Protein AF-A0A2V7WA45-F1 (afdb_monomer)

Radius of gyration: 21.92 Å; Cα contacts (8 Å, |Δi|>4): 116; chains: 1; bounding box: 70×23×71 Å

Solvent-accessible surface area (backbone atoms only — not comparable to full-atom values): 9945 Å² total; per-residue (Å²): 134,84,80,57,60,68,65,53,39,76,71,75,48,80,75,75,71,49,71,64,53,49,51,45,41,50,33,48,49,51,31,44,62,29,43,51,60,28,53,54,43,50,52,54,52,50,48,53,52,48,30,66,75,66,75,44,88,82,92,46,75,70,56,55,59,47,38,63,72,71,38,72,88,43,54,52,54,47,68,62,55,52,51,45,51,52,46,62,52,50,65,75,53,91,79,52,74,65,58,56,48,52,53,49,53,54,49,42,40,64,77,33,100,70,41,48,89,52,71,43,40,54,57,49,53,57,46,42,74,73,34,68,68,36,40,54,25,48,52,48,33,54,55,30,49,60,48,39,68,58,62,36,79,74,45,54,69,54,52,54,58,56,54,62,58,67,73,73,73,81,84,131

Sequence (172 aa):
MTFDKKTFYARTMHTPDSPQRAELRAALRDISVALIPLHRYLIEAARSDYVFAYEKELDRPVHLLQLLKEDPFFAWLKPLTSVIVDIDEMVRTDFTADAAGAIHDRIDGLVGSAVAEGDFASHYREILQRDVNVAMAHAAVRQALLRLGRSGPANDAQQENQKDSADKGGDQ

Structure (mmCIF, N/CA/C/O backbone):
data_AF-A0A2V7WA45-F1
#
_entry.id   AF-A0A2V7WA45-F1
#
loop_
_atom_site.group_PDB
_atom_site.id
_atom_site.type_symbol
_atom_site.label_atom_id
_atom_site.label_alt_id
_atom_site.label_comp_id
_atom_site.label_asym_id
_atom_site.label_entity_id
_atom_site.label_seq_id
_atom_site.pdbx_PDB_ins_code
_atom_site.Cartn_x
_atom_site.Cartn_y
_atom_site.Cartn_z
_atom_site.occupancy
_atom_site.B_iso_or_equiv
_atom_site.auth_seq_id
_atom_site.auth_comp_id
_atom_site.auth_asym_id
_atom_site.auth_atom_id
_atom_site.pdbx_PDB_model_num
ATOM 1 N N . MET A 1 1 ? -16.414 -6.045 50.059 1.00 43.62 1 MET A N 1
ATOM 2 C CA . MET A 1 1 ? -15.480 -5.172 49.317 1.00 43.62 1 MET A CA 1
ATOM 3 C C . MET A 1 1 ? -15.567 -5.537 47.848 1.00 43.62 1 MET A C 1
ATOM 5 O O . MET A 1 1 ? -15.068 -6.580 47.449 1.00 43.62 1 MET A O 1
ATOM 9 N N . THR A 1 2 ? -16.304 -4.752 47.071 1.00 51.22 2 THR A N 1
ATOM 10 C CA . THR A 1 2 ? -16.467 -4.953 45.628 1.00 51.22 2 THR A CA 1
ATOM 11 C C . THR A 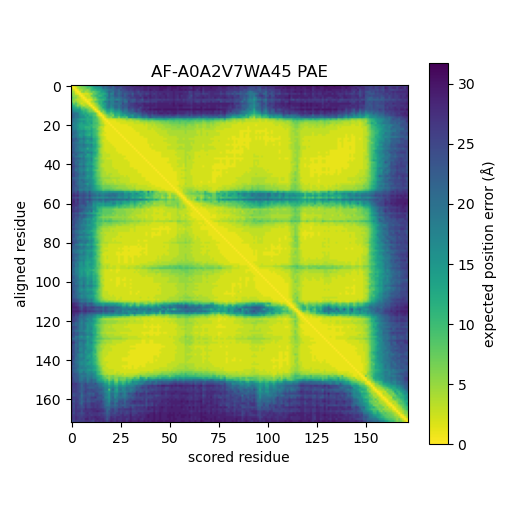1 2 ? -15.178 -4.497 44.954 1.00 51.22 2 THR A C 1
ATOM 13 O O . THR A 1 2 ? -14.848 -3.315 44.989 1.00 51.22 2 THR A O 1
ATOM 16 N N . PHE A 1 3 ? -14.407 -5.435 44.407 1.00 57.19 3 PHE A N 1
ATOM 17 C CA . PHE A 1 3 ? -13.244 -5.099 43.592 1.00 57.19 3 PHE A CA 1
ATOM 18 C C . PHE A 1 3 ? -13.732 -4.413 42.314 1.00 57.19 3 PHE A C 1
ATOM 20 O O . PHE A 1 3 ? -14.330 -5.060 41.451 1.00 57.19 3 PHE A O 1
ATOM 27 N N . ASP A 1 4 ? -13.494 -3.106 42.200 1.00 68.81 4 ASP A N 1
ATOM 28 C CA . ASP A 1 4 ? -13.704 -2.393 40.948 1.00 68.81 4 ASP A CA 1
ATOM 29 C C . ASP A 1 4 ? -12.623 -2.814 39.950 1.00 68.81 4 ASP A C 1
ATOM 31 O O . ASP A 1 4 ? -11.473 -2.366 39.985 1.00 68.81 4 ASP A O 1
ATOM 35 N N . LYS A 1 5 ? -13.025 -3.718 39.059 1.00 60.03 5 LYS A N 1
ATOM 36 C CA . LYS A 1 5 ? -12.203 -4.2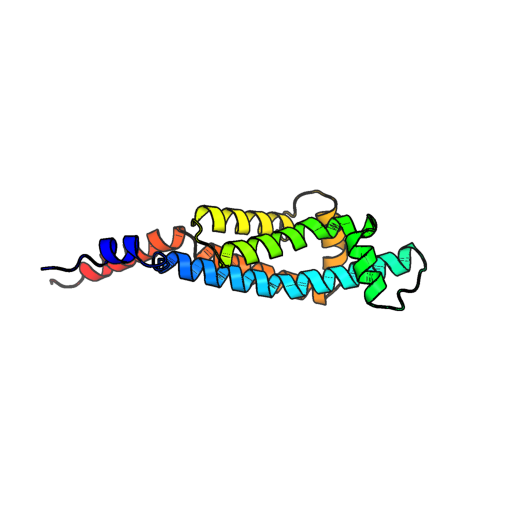31 37.969 1.00 60.03 5 LYS A CA 1
ATOM 37 C C . LYS A 1 5 ? -11.598 -3.083 37.152 1.00 60.03 5 LYS A C 1
ATOM 39 O O . LYS A 1 5 ? -10.423 -3.173 36.814 1.00 60.03 5 LYS A O 1
ATOM 44 N N . LYS A 1 6 ? -12.332 -1.982 36.909 1.00 59.06 6 LYS A N 1
ATOM 45 C CA . LYS A 1 6 ? -11.817 -0.823 36.151 1.00 59.06 6 LYS A CA 1
ATOM 46 C C . LYS A 1 6 ? -10.588 -0.209 36.821 1.00 59.06 6 LYS A C 1
ATOM 48 O O . LYS A 1 6 ? -9.575 -0.010 36.157 1.00 59.06 6 LYS A O 1
ATOM 53 N N . THR A 1 7 ? -10.646 0.023 38.132 1.00 58.94 7 THR A N 1
ATOM 54 C CA . THR A 1 7 ? -9.527 0.588 38.905 1.00 58.94 7 THR A CA 1
ATOM 55 C C . THR A 1 7 ? -8.330 -0.366 39.004 1.00 58.94 7 THR A C 1
ATOM 57 O O . THR A 1 7 ? -7.184 0.081 39.030 1.00 58.94 7 THR A O 1
ATOM 60 N N . PHE A 1 8 ? -8.567 -1.682 39.027 1.00 55.66 8 PHE A N 1
ATOM 61 C CA . PHE A 1 8 ? -7.487 -2.673 39.010 1.00 55.66 8 PHE A CA 1
ATOM 62 C C . PHE A 1 8 ? -6.776 -2.713 37.648 1.00 55.66 8 PHE A C 1
ATOM 64 O O . PHE A 1 8 ? -5.550 -2.656 37.599 1.00 55.66 8 PHE A O 1
ATOM 71 N N . TYR A 1 9 ? -7.525 -2.716 36.541 1.00 57.69 9 TYR A N 1
ATOM 72 C CA . TYR A 1 9 ? -6.946 -2.704 35.192 1.00 57.69 9 TYR A CA 1
ATOM 73 C C . TYR A 1 9 ? -6.230 -1.387 34.863 1.00 57.69 9 TYR A C 1
ATOM 75 O O . TYR A 1 9 ? -5.187 -1.412 34.222 1.00 57.69 9 TYR A O 1
ATOM 83 N N . ALA A 1 10 ? -6.697 -0.249 35.383 1.00 55.53 10 ALA A N 1
ATOM 84 C CA . ALA A 1 10 ? -6.003 1.032 35.226 1.00 55.53 10 ALA A CA 1
ATOM 85 C C . ALA A 1 10 ? -4.607 1.070 35.886 1.00 55.53 10 ALA A C 1
ATOM 87 O O . ALA A 1 10 ? -3.780 1.898 35.511 1.00 55.53 10 ALA A O 1
ATOM 88 N N . ARG A 1 11 ? -4.340 0.205 36.879 1.00 56.12 11 ARG A N 1
ATOM 89 C CA . ARG A 1 11 ? -3.113 0.254 37.690 1.00 56.12 11 ARG A CA 1
ATOM 90 C C . ARG A 1 11 ? -2.031 -0.741 37.264 1.00 56.12 11 ARG A C 1
ATOM 92 O O . ARG A 1 11 ? -0.868 -0.487 37.566 1.00 56.12 11 ARG A O 1
ATOM 99 N N . THR A 1 12 ? -2.362 -1.845 36.593 1.00 57.78 12 THR A N 1
ATOM 100 C CA . THR A 1 12 ? -1.367 -2.915 36.382 1.00 57.78 12 THR A CA 1
ATOM 101 C C . THR A 1 12 ? -1.216 -3.464 34.973 1.00 57.78 12 THR A C 1
ATOM 103 O O . THR A 1 12 ? -0.133 -3.967 34.701 1.00 57.78 12 THR A O 1
ATOM 106 N N . MET A 1 13 ? -2.178 -3.377 34.053 1.00 44.44 13 MET A N 1
ATOM 107 C CA . MET A 1 13 ? -1.984 -3.910 32.695 1.00 44.44 13 MET A CA 1
ATOM 108 C C . MET A 1 13 ? -2.909 -3.232 31.688 1.00 44.44 13 MET A C 1
ATOM 110 O O . MET A 1 13 ? -4.061 -2.968 32.012 1.00 44.44 13 MET A O 1
ATOM 114 N N . HIS A 1 14 ? -2.363 -2.993 30.488 1.00 55.78 14 HIS A N 1
ATOM 115 C CA . HIS A 1 14 ? -3.024 -2.694 29.211 1.00 55.78 14 HIS A CA 1
ATOM 116 C C . HIS A 1 14 ? -4.555 -2.749 29.286 1.00 55.78 14 HIS A C 1
ATOM 118 O O . HIS A 1 14 ? -5.128 -3.811 29.544 1.00 55.78 14 HIS A O 1
ATOM 124 N N . THR A 1 15 ? -5.208 -1.597 29.095 1.00 57.03 15 THR A N 1
ATOM 125 C CA . THR A 1 15 ? -6.669 -1.519 29.033 1.00 57.03 15 THR A CA 1
ATOM 126 C C . THR A 1 15 ? -7.161 -2.604 28.076 1.00 57.03 15 THR A C 1
ATOM 128 O O . THR A 1 15 ? -6.734 -2.589 26.923 1.00 57.03 15 THR A O 1
ATOM 131 N N . PRO A 1 16 ? -7.997 -3.561 28.529 1.00 63.91 16 PRO A N 1
ATOM 132 C CA . PRO A 1 16 ? -8.511 -4.599 27.650 1.00 63.91 16 PRO A CA 1
ATOM 133 C C . PRO A 1 16 ? -9.121 -3.929 26.426 1.00 63.91 16 PRO A C 1
ATOM 135 O O . PRO A 1 16 ? -9.920 -3.000 26.585 1.00 63.91 16 PRO A O 1
ATOM 138 N N . ASP A 1 17 ? -8.704 -4.357 25.233 1.00 71.69 17 ASP A N 1
ATOM 139 C CA . ASP A 1 17 ? -9.266 -3.846 23.988 1.00 71.69 17 ASP A CA 1
ATOM 140 C C . ASP A 1 17 ? -10.791 -3.900 24.092 1.00 71.69 17 ASP A C 1
ATOM 142 O O . ASP A 1 17 ? -11.363 -4.938 24.447 1.00 71.69 17 ASP A O 1
ATOM 146 N N . SER A 1 18 ? -11.463 -2.778 23.820 1.00 86.56 18 SER A N 1
ATOM 147 C CA . SER A 1 18 ? -12.914 -2.832 23.673 1.00 86.56 18 SER A CA 1
ATOM 148 C C . SER A 1 18 ? -13.240 -3.827 22.550 1.00 86.56 18 SER A C 1
ATOM 150 O O . SER A 1 18 ? -12.454 -3.936 21.603 1.00 86.56 18 SER A O 1
ATOM 152 N N . PRO A 1 19 ? -14.377 -4.546 22.607 1.00 87.88 19 PRO A N 1
ATOM 153 C CA . PRO A 1 19 ? -14.766 -5.463 21.534 1.00 87.88 19 PRO A CA 1
ATOM 154 C C . PRO A 1 19 ? -14.682 -4.804 20.148 1.00 87.88 19 PRO A C 1
ATOM 156 O O . PRO A 1 19 ? -14.094 -5.360 19.227 1.00 87.88 19 PRO A O 1
ATOM 159 N N . GLN A 1 20 ? -15.120 -3.547 20.057 1.00 87.56 20 GLN A N 1
ATOM 160 C CA . GLN A 1 20 ? -15.006 -2.722 18.858 1.00 87.56 20 GLN A CA 1
ATOM 161 C C . GLN A 1 20 ? -13.553 -2.482 18.411 1.00 87.56 20 GLN A C 1
ATOM 163 O O . GLN A 1 20 ? -13.245 -2.618 17.228 1.00 87.56 20 GLN A O 1
ATOM 168 N N . ARG A 1 21 ? -12.6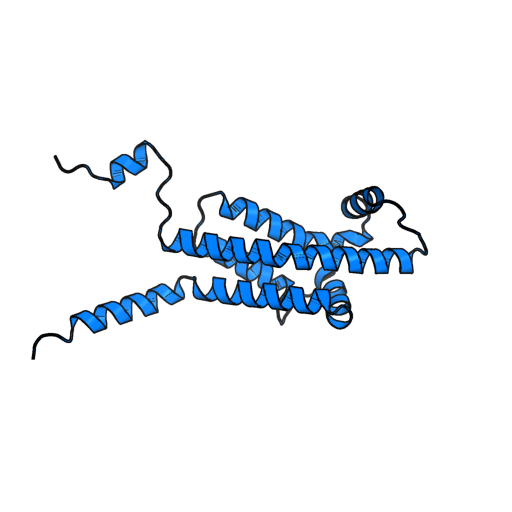23 -2.155 19.327 1.00 90.12 21 ARG A N 1
ATOM 169 C CA . ARG A 1 21 ? -11.208 -1.969 18.956 1.00 90.12 21 ARG A CA 1
ATOM 170 C C . ARG A 1 21 ? -10.581 -3.281 18.489 1.00 90.12 21 ARG A C 1
ATOM 172 O O . ARG A 1 21 ? -9.813 -3.269 17.530 1.00 90.12 21 ARG A O 1
ATOM 179 N N . ALA A 1 22 ? -10.935 -4.403 19.115 1.00 91.69 22 ALA A N 1
ATOM 180 C CA . ALA A 1 22 ? -10.470 -5.721 18.695 1.00 91.69 22 ALA A CA 1
ATOM 181 C C . ALA A 1 22 ? -10.944 -6.074 17.271 1.00 91.69 22 ALA A C 1
ATOM 183 O O . ALA A 1 22 ? -10.149 -6.565 16.468 1.00 91.69 22 ALA A O 1
ATOM 184 N N . GLU A 1 23 ? -12.201 -5.772 16.930 1.00 92.69 23 GLU A N 1
ATOM 185 C CA . GLU A 1 23 ? -12.752 -5.967 15.581 1.00 92.69 23 GLU A CA 1
ATOM 186 C C . GLU A 1 23 ? -12.063 -5.083 14.537 1.00 92.69 23 GLU A C 1
ATOM 188 O O . GLU A 1 23 ? -11.619 -5.584 13.502 1.00 92.69 23 GLU A O 1
ATOM 193 N N . LEU A 1 24 ? -11.889 -3.788 14.826 1.00 94.44 24 LEU A N 1
ATOM 194 C CA . LEU A 1 24 ? -11.148 -2.875 13.951 1.00 94.44 24 LEU A CA 1
ATOM 195 C C . LEU A 1 24 ? -9.704 -3.350 13.749 1.00 94.44 24 LEU A C 1
ATOM 197 O O . LEU A 1 24 ? -9.199 -3.348 12.627 1.00 94.44 24 LEU A O 1
ATOM 201 N N . ARG A 1 25 ? -9.045 -3.818 14.816 1.00 95.00 25 ARG A N 1
ATOM 202 C CA . ARG A 1 25 ? -7.679 -4.354 14.761 1.00 95.00 25 ARG A CA 1
ATOM 203 C C . ARG A 1 25 ? -7.600 -5.593 13.871 1.00 95.00 25 ARG A C 1
ATOM 205 O O . ARG A 1 25 ? -6.639 -5.727 13.116 1.00 95.00 25 ARG A O 1
ATOM 212 N N . ALA A 1 26 ? -8.585 -6.487 13.943 1.00 94.88 26 ALA A N 1
ATOM 213 C CA . ALA A 1 26 ? -8.664 -7.652 13.066 1.00 94.88 26 ALA A CA 1
ATOM 214 C C . ALA A 1 26 ? -8.859 -7.238 11.597 1.00 94.88 26 ALA A C 1
ATOM 216 O O . ALA A 1 26 ? -8.101 -7.681 10.738 1.00 94.88 26 ALA A O 1
ATOM 217 N N . ALA A 1 27 ? -9.785 -6.317 11.319 1.00 95.44 27 ALA A N 1
ATOM 218 C CA . ALA A 1 27 ? -10.029 -5.819 9.966 1.00 95.44 27 ALA A CA 1
ATOM 219 C C . ALA A 1 27 ? -8.795 -5.122 9.356 1.00 95.44 27 ALA A C 1
ATOM 221 O O . ALA A 1 27 ? -8.474 -5.323 8.187 1.00 95.44 27 ALA A O 1
ATOM 222 N N . LEU A 1 28 ? -8.055 -4.349 10.153 1.00 96.56 28 LEU A N 1
ATOM 223 C CA . LEU A 1 28 ? -6.796 -3.728 9.731 1.00 96.56 28 LEU A CA 1
ATOM 224 C C . LEU A 1 28 ? -5.711 -4.765 9.413 1.00 96.56 28 LEU A C 1
ATOM 226 O O . LEU A 1 28 ? -4.996 -4.620 8.423 1.00 96.56 28 LEU A O 1
ATOM 230 N N . ARG A 1 29 ? -5.608 -5.841 10.204 1.00 96.38 29 ARG A N 1
ATOM 231 C CA . ARG A 1 29 ? -4.686 -6.952 9.909 1.00 96.38 29 ARG A CA 1
ATOM 232 C C . ARG A 1 29 ? -5.039 -7.642 8.597 1.00 96.38 29 ARG A C 1
ATOM 234 O O . ARG A 1 29 ? -4.136 -7.907 7.808 1.00 96.38 29 ARG A O 1
ATOM 241 N N . ASP A 1 30 ? -6.322 -7.876 8.338 1.00 96.88 30 ASP A N 1
ATOM 242 C CA . ASP A 1 30 ? -6.780 -8.458 7.073 1.00 96.88 30 ASP A CA 1
ATOM 243 C C . ASP A 1 30 ? -6.401 -7.575 5.877 1.00 96.88 30 ASP A C 1
ATOM 245 O O . ASP A 1 30 ? -5.989 -8.079 4.829 1.00 96.88 30 ASP A O 1
ATOM 249 N N . ILE A 1 31 ? -6.485 -6.252 6.039 1.00 96.81 31 ILE A N 1
ATOM 250 C CA . ILE A 1 31 ? -6.045 -5.301 5.018 1.00 96.81 31 ILE A CA 1
ATOM 251 C C . ILE A 1 31 ? -4.526 -5.357 4.819 1.00 96.81 31 ILE A C 1
ATOM 253 O O . ILE A 1 31 ? -4.090 -5.449 3.673 1.00 96.81 31 ILE A O 1
ATOM 257 N N . SER A 1 32 ? -3.722 -5.355 5.892 1.00 96.50 32 SER A N 1
ATOM 258 C CA . SER A 1 32 ? -2.258 -5.504 5.785 1.00 96.50 32 SER A CA 1
ATOM 259 C C . SER A 1 32 ? -1.897 -6.782 5.018 1.00 96.50 32 SER A C 1
ATOM 261 O O . SER A 1 32 ? -1.179 -6.730 4.020 1.00 96.50 32 SER A O 1
ATOM 263 N N . VAL A 1 33 ? -2.512 -7.916 5.377 1.00 97.50 33 VAL A N 1
ATOM 264 C CA . VAL A 1 33 ? -2.327 -9.202 4.683 1.00 97.50 33 VAL A CA 1
ATOM 265 C C . VAL A 1 33 ? -2.689 -9.116 3.196 1.00 97.50 33 VAL A C 1
ATOM 267 O O . VAL A 1 33 ? -1.969 -9.673 2.368 1.00 97.50 33 VAL A O 1
ATOM 270 N N . ALA A 1 34 ? -3.764 -8.412 2.832 1.00 97.62 34 ALA A N 1
ATOM 271 C CA . ALA A 1 34 ? -4.168 -8.232 1.436 1.00 97.62 34 ALA A CA 1
ATOM 272 C C . ALA A 1 34 ? -3.248 -7.277 0.648 1.00 97.62 34 ALA A C 1
ATOM 274 O O . ALA A 1 34 ? -3.065 -7.454 -0.560 1.00 97.62 34 ALA A O 1
ATOM 275 N N . LEU A 1 35 ? -2.644 -6.285 1.310 1.00 97.62 35 LEU A N 1
ATOM 276 C CA . LEU A 1 35 ? -1.728 -5.324 0.690 1.00 97.62 35 LEU A CA 1
ATOM 277 C C . LEU A 1 35 ? -0.368 -5.943 0.335 1.00 97.62 35 LEU A C 1
ATOM 279 O O . LEU A 1 35 ? 0.240 -5.521 -0.650 1.00 97.62 35 LEU A O 1
ATOM 283 N N . ILE A 1 36 ? 0.101 -6.958 1.072 1.00 97.75 36 ILE A N 1
ATOM 284 C CA . ILE A 1 36 ? 1.399 -7.603 0.802 1.00 97.75 36 ILE A CA 1
ATOM 285 C C . ILE A 1 36 ? 1.472 -8.212 -0.616 1.00 97.75 36 ILE A C 1
ATOM 287 O O . ILE A 1 36 ? 2.414 -7.886 -1.347 1.00 97.75 36 ILE A O 1
ATOM 291 N N . PRO A 1 37 ? 0.512 -9.049 -1.071 1.00 98.00 37 PRO A N 1
ATOM 292 C CA . PRO A 1 37 ? 0.491 -9.527 -2.451 1.00 98.00 37 PRO A CA 1
ATOM 293 C C . PRO A 1 37 ? 0.441 -8.398 -3.480 1.00 98.00 37 PRO A C 1
ATOM 295 O O . PRO A 1 37 ? 1.173 -8.461 -4.465 1.00 98.00 37 PRO A O 1
ATOM 298 N N . LEU A 1 38 ? -0.375 -7.364 -3.245 1.00 98.12 38 LEU A N 1
ATOM 299 C CA . LEU A 1 38 ? -0.489 -6.228 -4.161 1.00 98.12 38 LEU A CA 1
ATOM 300 C C . LEU A 1 38 ? 0.858 -5.517 -4.323 1.00 98.12 38 LEU A C 1
ATOM 302 O O . LEU A 1 38 ? 1.317 -5.318 -5.444 1.00 98.12 38 LEU A O 1
ATOM 306 N N . HIS A 1 39 ? 1.521 -5.195 -3.211 1.00 97.25 39 HIS A N 1
ATOM 307 C CA . HIS A 1 39 ? 2.828 -4.548 -3.227 1.00 97.25 39 HIS A CA 1
ATOM 308 C C . HIS A 1 39 ? 3.875 -5.387 -3.966 1.00 97.25 39 HIS A C 1
ATOM 310 O O . HIS A 1 39 ? 4.613 -4.859 -4.797 1.00 97.25 39 HIS A O 1
ATOM 316 N N . ARG A 1 40 ? 3.900 -6.701 -3.718 1.00 97.12 40 ARG A N 1
ATOM 317 C CA . ARG A 1 40 ? 4.823 -7.621 -4.390 1.00 97.12 40 ARG A CA 1
ATOM 318 C C . ARG A 1 40 ? 4.617 -7.643 -5.905 1.00 97.12 40 ARG A C 1
ATOM 320 O O . ARG A 1 40 ? 5.599 -7.589 -6.637 1.00 97.12 40 ARG A O 1
ATOM 327 N N . TYR A 1 41 ? 3.373 -7.726 -6.378 1.00 98.25 41 TYR A N 1
ATOM 328 C CA . TYR A 1 41 ? 3.100 -7.742 -7.818 1.00 98.25 41 TYR A CA 1
ATOM 329 C C . TYR A 1 41 ? 3.422 -6.403 -8.486 1.00 98.25 41 TYR A C 1
ATOM 331 O O . TYR A 1 41 ? 3.963 -6.396 -9.585 1.00 98.25 41 TYR A O 1
ATOM 339 N N . LEU A 1 42 ? 3.188 -5.278 -7.805 1.00 97.38 42 LEU A N 1
ATOM 340 C CA . LEU A 1 42 ? 3.597 -3.966 -8.311 1.00 97.38 42 LEU A CA 1
ATOM 341 C C . LEU A 1 42 ? 5.121 -3.827 -8.413 1.00 97.38 42 LEU A C 1
ATOM 343 O O . LEU A 1 42 ? 5.601 -3.254 -9.384 1.00 97.38 42 LEU A O 1
ATOM 347 N N . ILE A 1 43 ? 5.884 -4.371 -7.457 1.00 96.44 43 ILE A N 1
ATOM 348 C CA . ILE A 1 43 ? 7.353 -4.416 -7.549 1.00 96.44 43 ILE A CA 1
ATOM 349 C C . ILE A 1 43 ? 7.796 -5.216 -8.778 1.00 96.44 43 ILE A C 1
ATOM 351 O O . ILE A 1 43 ? 8.703 -4.779 -9.481 1.00 96.44 43 ILE A O 1
ATOM 355 N N . GLU A 1 44 ? 7.179 -6.370 -9.045 1.00 95.88 44 GLU A N 1
ATOM 356 C CA . GLU A 1 44 ? 7.551 -7.197 -10.200 1.00 95.88 44 GLU A CA 1
ATOM 357 C C . GLU A 1 44 ? 7.203 -6.513 -11.528 1.00 95.88 44 GLU A C 1
ATOM 359 O O . GLU A 1 44 ? 8.026 -6.491 -12.442 1.00 95.88 44 GLU A O 1
ATOM 364 N N . ALA A 1 45 ? 6.028 -5.887 -11.619 1.00 96.44 45 ALA A N 1
ATOM 365 C CA . ALA A 1 45 ? 5.649 -5.101 -12.788 1.00 96.44 45 ALA A CA 1
ATOM 366 C C . ALA A 1 45 ? 6.613 -3.920 -13.006 1.00 96.44 45 ALA A C 1
ATOM 368 O O . ALA A 1 45 ? 7.167 -3.775 -14.092 1.00 96.44 45 ALA A O 1
ATOM 369 N N . ALA A 1 46 ? 6.911 -3.150 -11.954 1.00 94.94 46 ALA A N 1
ATOM 370 C CA . ALA A 1 46 ? 7.869 -2.045 -12.012 1.00 94.94 46 ALA A CA 1
ATOM 371 C C . ALA A 1 46 ? 9.275 -2.519 -12.406 1.00 94.94 46 ALA A C 1
ATOM 373 O O . ALA A 1 46 ? 9.975 -1.860 -13.167 1.00 94.94 46 ALA A O 1
ATOM 374 N N . ARG A 1 47 ? 9.701 -3.685 -11.910 1.00 94.69 47 ARG A N 1
ATOM 375 C CA . ARG A 1 47 ? 10.965 -4.309 -12.308 1.00 94.69 47 ARG A CA 1
ATOM 376 C C . ARG A 1 47 ? 10.977 -4.597 -13.809 1.00 94.69 47 ARG A C 1
ATOM 378 O O . ARG A 1 47 ? 11.972 -4.289 -14.459 1.00 94.69 47 ARG A O 1
ATOM 385 N N . SER A 1 48 ? 9.906 -5.179 -14.348 1.00 93.88 48 SER A N 1
ATOM 386 C CA . SER A 1 48 ? 9.784 -5.440 -15.786 1.00 93.88 48 SER A CA 1
ATOM 387 C C . SER A 1 48 ? 9.867 -4.146 -16.597 1.00 93.88 48 SER A C 1
ATOM 389 O O . SER A 1 48 ? 10.595 -4.091 -17.587 1.00 93.88 48 SER A O 1
ATOM 391 N N . ASP A 1 49 ? 9.184 -3.094 -16.146 1.00 94.31 49 ASP A N 1
ATOM 392 C CA . ASP A 1 49 ? 9.201 -1.783 -16.800 1.00 94.31 49 ASP A CA 1
ATOM 393 C C . ASP A 1 49 ? 10.599 -1.152 -16.772 1.00 94.31 49 ASP A C 1
ATOM 395 O O . ASP A 1 49 ? 11.052 -0.606 -17.774 1.00 94.31 49 ASP A O 1
ATOM 399 N N . TYR A 1 50 ? 11.322 -1.285 -15.656 1.00 94.44 50 TYR A N 1
ATOM 400 C CA . TYR A 1 50 ? 12.699 -0.808 -15.520 1.00 94.44 50 TYR A CA 1
ATOM 401 C C . TYR A 1 50 ? 13.654 -1.526 -16.481 1.00 94.44 50 TYR A C 1
ATOM 403 O O . TYR A 1 50 ? 14.434 -0.887 -17.184 1.00 94.44 50 TYR A O 1
ATOM 411 N N . VAL A 1 51 ? 13.589 -2.861 -16.528 1.00 93.25 51 VAL A N 1
ATOM 412 C CA . VAL A 1 51 ? 14.414 -3.679 -17.435 1.00 93.25 51 VAL A CA 1
ATOM 413 C C . VAL A 1 51 ? 14.150 -3.288 -18.886 1.00 93.25 51 VAL A C 1
ATOM 415 O O . VAL A 1 51 ? 15.094 -3.146 -19.658 1.00 93.25 51 VAL A O 1
ATOM 418 N N . PHE A 1 52 ? 12.881 -3.080 -19.242 1.00 91.88 52 PHE A N 1
ATOM 419 C CA . PHE A 1 52 ? 12.488 -2.654 -20.579 1.00 91.88 52 PHE A CA 1
ATOM 420 C C . PHE A 1 52 ? 12.990 -1.243 -20.912 1.00 91.88 52 PHE A C 1
ATOM 422 O O . PHE A 1 52 ? 13.556 -1.034 -21.979 1.00 91.88 52 PHE A O 1
ATOM 429 N N . ALA A 1 53 ? 12.826 -0.282 -19.999 1.00 92.62 53 ALA A N 1
ATOM 430 C CA . ALA A 1 53 ? 13.190 1.114 -20.231 1.00 92.62 53 ALA A CA 1
ATOM 431 C C . ALA A 1 53 ? 14.708 1.353 -20.309 1.00 92.62 53 ALA A C 1
ATOM 433 O O . ALA A 1 53 ? 15.148 2.240 -21.038 1.00 92.62 53 ALA A O 1
ATOM 434 N N . TYR A 1 54 ? 15.503 0.588 -19.556 1.00 90.62 54 TYR A N 1
ATOM 435 C CA . TYR A 1 54 ? 16.956 0.773 -19.456 1.00 90.62 54 TYR A CA 1
ATOM 436 C C . TYR A 1 54 ? 17.777 -0.342 -20.117 1.00 90.62 54 TYR A C 1
ATOM 438 O O . TYR A 1 54 ? 19.002 -0.325 -20.002 1.00 90.62 54 TYR A O 1
ATOM 446 N N . GLU A 1 55 ? 17.123 -1.313 -20.766 1.00 83.19 55 GLU A N 1
ATOM 447 C CA . GLU A 1 55 ? 17.747 -2.475 -21.425 1.00 83.19 55 GLU A CA 1
ATOM 448 C C . GLU A 1 55 ? 18.759 -3.213 -20.525 1.00 83.19 55 GLU A C 1
ATOM 450 O O . GLU A 1 55 ? 19.810 -3.683 -20.962 1.00 83.19 55 GLU A O 1
ATOM 455 N N . LYS A 1 56 ? 18.457 -3.287 -19.225 1.00 80.56 56 LYS A N 1
ATOM 456 C CA . LYS A 1 56 ? 19.382 -3.777 -18.200 1.00 80.56 56 LYS A CA 1
ATOM 457 C C . LYS A 1 56 ? 18.869 -5.062 -17.576 1.00 80.56 56 LYS A C 1
ATOM 459 O O . LYS A 1 56 ? 17.787 -5.075 -16.998 1.00 80.56 56 LYS A O 1
ATOM 464 N N . GLU A 1 57 ? 19.674 -6.119 -17.611 1.00 79.19 57 GLU A N 1
ATOM 465 C CA . GLU A 1 57 ? 19.365 -7.335 -16.861 1.00 79.19 57 GLU A CA 1
ATOM 466 C C . GLU A 1 57 ? 19.489 -7.101 -15.344 1.00 79.19 57 GLU A C 1
ATOM 468 O O . GLU A 1 57 ? 20.334 -6.348 -14.849 1.00 79.19 57 GLU A O 1
ATOM 473 N N . LEU A 1 58 ? 18.575 -7.722 -14.594 1.00 80.00 58 LEU A N 1
ATOM 474 C CA . LEU A 1 58 ? 18.574 -7.736 -13.133 1.00 80.00 58 LEU A CA 1
ATOM 475 C C . LEU A 1 58 ? 18.745 -9.175 -12.661 1.00 80.00 58 LEU A C 1
ATOM 477 O O . LEU A 1 58 ? 17.787 -9.857 -12.295 1.00 80.00 58 LEU A O 1
ATOM 481 N N . ASP A 1 59 ? 19.996 -9.609 -12.701 1.00 71.31 59 ASP A N 1
ATOM 482 C CA . ASP A 1 59 ? 20.457 -10.986 -12.520 1.00 71.31 59 ASP A CA 1
ATOM 483 C C . ASP A 1 59 ? 20.542 -11.400 -11.042 1.00 71.31 59 ASP A C 1
ATOM 485 O O . ASP A 1 59 ? 20.632 -12.590 -10.732 1.00 71.31 59 ASP A O 1
ATOM 489 N N . ARG A 1 60 ? 20.463 -10.447 -10.095 1.00 78.81 60 ARG A N 1
ATOM 490 C CA . ARG A 1 60 ? 20.508 -10.740 -8.650 1.00 78.81 60 ARG A CA 1
ATOM 491 C C . ARG A 1 60 ? 19.393 -10.055 -7.851 1.00 78.81 60 ARG A C 1
ATOM 493 O O . ARG A 1 60 ? 19.261 -8.833 -7.937 1.00 78.81 60 ARG A O 1
ATOM 500 N N . PRO A 1 61 ? 18.687 -10.779 -6.954 1.00 79.12 61 PRO A N 1
ATOM 501 C CA . PRO A 1 61 ? 17.644 -10.204 -6.093 1.00 79.12 61 PRO A CA 1
ATOM 502 C C . PRO A 1 61 ? 18.115 -9.023 -5.232 1.00 79.12 61 PRO A C 1
ATOM 504 O O . PRO A 1 61 ? 17.364 -8.083 -4.989 1.00 79.12 61 PRO A O 1
ATOM 507 N N . VAL A 1 62 ? 19.379 -9.042 -4.796 1.00 84.56 62 VAL A N 1
ATOM 508 C CA . VAL A 1 62 ? 19.975 -7.967 -3.984 1.00 84.56 62 VAL A CA 1
ATOM 509 C C . VAL A 1 62 ? 20.004 -6.632 -4.738 1.00 84.56 62 VAL A C 1
ATOM 511 O O . VAL A 1 62 ? 19.825 -5.590 -4.114 1.00 84.56 62 VAL A O 1
ATOM 514 N N . HIS A 1 63 ? 20.174 -6.647 -6.065 1.00 86.12 63 HIS A N 1
ATOM 515 C CA . HIS A 1 63 ? 20.198 -5.420 -6.865 1.00 86.12 63 HIS A CA 1
ATOM 516 C C . HIS A 1 63 ? 18.815 -4.762 -6.918 1.00 86.12 63 HIS A C 1
ATOM 518 O O . HIS A 1 63 ? 18.718 -3.550 -6.763 1.00 86.12 63 HIS A O 1
ATOM 524 N N . LEU A 1 64 ? 17.736 -5.544 -7.044 1.00 88.38 64 LEU A N 1
ATOM 525 C CA . LEU A 1 64 ? 16.373 -5.004 -7.003 1.00 88.38 64 LEU A CA 1
ATOM 526 C C . LEU A 1 64 ? 16.085 -4.307 -5.668 1.00 88.38 64 LEU A C 1
ATOM 528 O O . LEU A 1 64 ? 15.507 -3.227 -5.648 1.00 88.38 64 LEU A O 1
ATOM 532 N N . LEU A 1 65 ? 16.532 -4.890 -4.550 1.00 88.50 65 LEU A N 1
ATOM 533 C CA . LEU A 1 65 ? 16.368 -4.272 -3.232 1.00 88.50 65 LEU A CA 1
ATOM 534 C C . LEU A 1 65 ? 17.134 -2.950 -3.092 1.00 88.50 65 LEU A C 1
ATOM 536 O O . LEU A 1 65 ? 16.673 -2.069 -2.370 1.00 88.50 65 LEU A O 1
ATOM 540 N N . GLN A 1 66 ? 18.293 -2.810 -3.740 1.00 89.81 66 GLN A N 1
ATOM 541 C CA . GLN A 1 66 ? 19.026 -1.541 -3.789 1.00 89.81 66 GLN A CA 1
ATOM 542 C C . GLN A 1 66 ? 18.284 -0.515 -4.648 1.00 89.81 66 GLN A C 1
ATOM 544 O O . GLN A 1 66 ? 18.054 0.600 -4.191 1.00 89.81 66 GLN A O 1
ATOM 549 N N . LEU A 1 67 ? 17.814 -0.912 -5.833 1.00 91.50 67 LEU A N 1
ATOM 550 C CA . LEU A 1 67 ? 17.048 -0.034 -6.721 1.00 91.50 67 LEU A CA 1
ATOM 551 C C . LEU A 1 67 ? 15.763 0.479 -6.065 1.00 91.50 67 LEU A C 1
ATOM 553 O O . LEU A 1 67 ? 15.508 1.676 -6.083 1.00 91.50 67 LEU A O 1
ATOM 557 N N . LEU A 1 68 ? 15.007 -0.390 -5.391 1.00 90.75 68 LEU A N 1
ATOM 558 C CA . LEU A 1 68 ? 13.810 0.009 -4.641 1.00 90.75 68 LEU A CA 1
ATOM 559 C C . LEU A 1 68 ? 14.096 1.067 -3.559 1.00 90.75 68 LEU A C 1
ATOM 561 O O . LEU A 1 68 ? 13.193 1.806 -3.171 1.00 90.75 68 LEU A O 1
ATOM 565 N N . LYS A 1 69 ? 15.330 1.126 -3.044 1.00 88.50 69 LYS A N 1
ATOM 566 C CA . LYS A 1 69 ? 15.746 2.086 -2.014 1.00 88.50 69 LYS A CA 1
ATOM 567 C C . LYS A 1 69 ? 16.303 3.381 -2.598 1.00 88.50 69 LYS A C 1
ATOM 569 O O . LYS A 1 69 ? 16.053 4.445 -2.036 1.00 88.50 69 LYS A O 1
ATOM 574 N N . GLU A 1 70 ? 17.084 3.279 -3.665 1.00 90.88 70 GLU A N 1
ATOM 575 C CA . GLU A 1 70 ? 17.970 4.351 -4.128 1.00 90.88 70 GLU A CA 1
ATOM 576 C C . GLU A 1 70 ? 17.516 4.983 -5.448 1.00 90.88 70 GLU A C 1
ATOM 578 O O . GLU A 1 70 ? 17.782 6.162 -5.676 1.00 90.88 70 GLU A O 1
ATOM 583 N N . ASP A 1 71 ? 16.820 4.236 -6.306 1.00 93.69 71 ASP A N 1
ATOM 584 C CA . ASP A 1 71 ? 16.498 4.669 -7.665 1.00 93.69 71 ASP A CA 1
ATOM 585 C C . ASP A 1 71 ? 15.143 5.413 -7.711 1.00 93.69 71 ASP A C 1
ATOM 587 O O . ASP A 1 71 ? 14.114 4.866 -7.287 1.00 93.69 71 ASP A O 1
ATOM 591 N N . PRO A 1 72 ? 15.101 6.661 -8.230 1.00 93.75 72 PRO A N 1
ATOM 592 C CA . PRO A 1 72 ? 13.869 7.436 -8.363 1.00 93.75 72 PRO A CA 1
ATOM 593 C C . PRO A 1 72 ? 12.767 6.744 -9.169 1.00 93.75 72 PRO A C 1
ATOM 595 O O . PRO A 1 72 ? 11.596 7.023 -8.921 1.00 93.75 72 PRO A O 1
ATOM 598 N N . PHE A 1 73 ? 13.110 5.820 -10.074 1.00 93.88 73 PHE A N 1
ATOM 599 C CA . PHE A 1 73 ? 12.143 5.050 -10.857 1.00 93.88 73 PHE A CA 1
ATOM 600 C C . PHE A 1 73 ? 11.139 4.299 -9.974 1.00 93.88 73 PHE A C 1
ATOM 602 O O . PHE A 1 73 ? 9.978 4.146 -10.337 1.00 93.88 73 PHE A O 1
ATOM 609 N N . PHE A 1 74 ? 11.555 3.859 -8.784 1.00 95.31 74 PHE A N 1
ATOM 610 C CA . PHE A 1 74 ? 10.695 3.126 -7.852 1.00 95.31 74 PHE A CA 1
ATOM 611 C C . PHE A 1 74 ? 10.047 4.022 -6.789 1.00 95.31 74 PHE A C 1
ATOM 6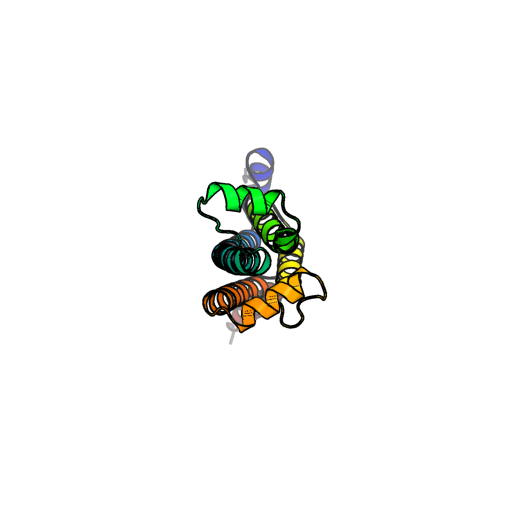13 O O . PHE A 1 74 ? 9.295 3.534 -5.940 1.00 95.31 74 PHE A O 1
ATOM 620 N N . ALA A 1 75 ? 10.306 5.334 -6.806 1.00 94.19 75 ALA A N 1
ATOM 621 C CA . ALA A 1 75 ? 9.821 6.250 -5.775 1.00 94.19 75 ALA A CA 1
ATOM 622 C C . ALA A 1 75 ? 8.289 6.304 -5.698 1.00 94.19 75 ALA A C 1
ATOM 624 O O . ALA A 1 75 ? 7.745 6.518 -4.610 1.00 94.19 75 ALA A O 1
ATOM 625 N N . TRP A 1 76 ? 7.599 6.045 -6.812 1.00 94.69 76 TRP A N 1
ATOM 626 C CA . TRP A 1 76 ? 6.142 6.020 -6.868 1.00 94.69 76 TRP A CA 1
ATOM 627 C C . TRP A 1 76 ? 5.524 4.917 -5.999 1.00 94.69 76 TRP A C 1
ATOM 629 O O . TRP A 1 76 ? 4.384 5.077 -5.593 1.00 94.69 76 TRP A O 1
ATOM 639 N N . LEU A 1 77 ? 6.248 3.847 -5.628 1.00 95.50 77 LEU A N 1
ATOM 640 C CA . LEU A 1 77 ? 5.738 2.763 -4.763 1.00 95.50 77 LEU A CA 1
ATOM 641 C C . LEU A 1 77 ? 5.644 3.146 -3.275 1.00 95.50 77 LEU A C 1
ATOM 643 O O . LEU A 1 77 ? 4.937 2.487 -2.506 1.00 95.50 77 LEU A O 1
ATOM 647 N N . LYS A 1 78 ? 6.339 4.212 -2.854 1.00 93.44 78 LYS A N 1
ATOM 648 C CA . LYS A 1 78 ? 6.451 4.627 -1.444 1.00 93.44 78 LYS A CA 1
ATOM 649 C C . LYS A 1 78 ? 5.110 4.825 -0.722 1.00 93.44 78 LYS A C 1
ATOM 651 O O . LYS A 1 78 ? 5.027 4.396 0.431 1.00 93.44 78 LYS A O 1
ATOM 656 N N . PRO A 1 79 ? 4.065 5.432 -1.325 1.00 93.25 79 PRO A N 1
ATOM 657 C CA . PRO A 1 79 ? 2.782 5.614 -0.651 1.00 93.25 79 PRO A CA 1
ATOM 658 C C . PRO A 1 79 ? 2.170 4.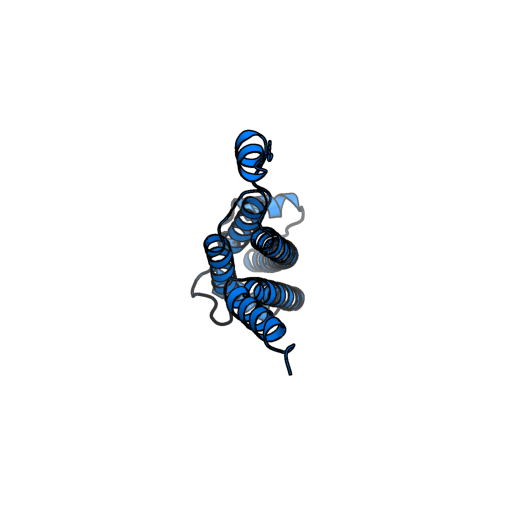293 -0.177 1.00 93.25 79 PRO A C 1
ATOM 660 O O . PRO A 1 79 ? 1.665 4.228 0.940 1.00 93.25 79 PRO A O 1
ATOM 663 N N . LEU A 1 80 ? 2.280 3.225 -0.976 1.00 94.31 80 LEU A N 1
ATOM 664 C CA . LEU A 1 80 ? 1.744 1.912 -0.621 1.00 94.31 80 LEU A CA 1
ATOM 665 C C . LEU A 1 80 ? 2.541 1.266 0.519 1.00 94.31 80 LEU A C 1
ATOM 667 O O . LEU A 1 80 ? 1.954 0.766 1.476 1.00 94.31 80 LEU A O 1
ATOM 671 N N . THR A 1 81 ? 3.874 1.314 0.445 1.00 93.75 81 THR A N 1
ATOM 672 C CA . THR A 1 81 ? 4.750 0.775 1.496 1.00 93.75 81 THR A CA 1
ATOM 673 C C . THR A 1 81 ? 4.534 1.493 2.826 1.00 93.75 81 THR A C 1
ATOM 675 O O . THR A 1 81 ? 4.442 0.835 3.859 1.00 93.75 81 THR A O 1
ATOM 678 N N . SER A 1 82 ? 4.405 2.824 2.810 1.00 95.50 82 SER A N 1
ATOM 679 C CA . SER A 1 82 ? 4.132 3.610 4.020 1.00 95.50 82 SER A CA 1
ATOM 680 C C . SER A 1 82 ? 2.833 3.173 4.686 1.00 95.50 82 SER A C 1
ATOM 682 O O . SER A 1 82 ? 2.825 2.957 5.889 1.00 95.50 82 SER A O 1
ATOM 684 N N . VAL A 1 83 ? 1.760 2.972 3.920 1.00 96.00 83 VAL A N 1
ATOM 685 C CA . VAL A 1 83 ? 0.478 2.560 4.500 1.00 96.00 83 VAL A CA 1
ATOM 686 C C . VAL A 1 83 ? 0.544 1.169 5.134 1.00 96.00 83 VAL A C 1
ATOM 688 O O . VAL A 1 83 ? -0.037 0.966 6.195 1.00 96.00 83 VAL A O 1
ATOM 691 N N . ILE A 1 84 ? 1.273 0.222 4.534 1.00 96.56 84 ILE A N 1
ATOM 692 C CA . ILE A 1 84 ? 1.484 -1.110 5.130 1.00 96.56 84 ILE A CA 1
ATOM 693 C C . ILE A 1 84 ? 2.175 -0.982 6.493 1.00 96.56 84 ILE A C 1
ATOM 695 O O . ILE A 1 84 ? 1.716 -1.570 7.470 1.00 96.56 84 ILE A O 1
ATOM 699 N N . VAL A 1 85 ? 3.248 -0.187 6.563 1.00 97.00 85 VAL A N 1
ATOM 700 C CA . VAL A 1 85 ? 3.989 0.054 7.811 1.00 97.00 85 VAL A CA 1
ATOM 701 C C . VAL A 1 85 ? 3.094 0.708 8.863 1.00 97.00 85 VAL A C 1
ATOM 703 O O . VAL A 1 85 ? 3.069 0.249 10.002 1.00 97.00 85 VAL A O 1
ATOM 706 N N . ASP A 1 86 ? 2.315 1.718 8.476 1.00 97.00 86 ASP A N 1
ATOM 707 C CA . ASP A 1 86 ? 1.442 2.444 9.399 1.00 97.00 86 ASP A CA 1
ATOM 708 C C . ASP A 1 86 ? 0.335 1.540 9.964 1.00 97.00 86 ASP A C 1
ATOM 710 O O . ASP A 1 86 ? 0.037 1.597 11.157 1.00 97.00 86 ASP A O 1
ATOM 714 N N . ILE A 1 87 ? -0.241 0.649 9.144 1.00 96.75 87 ILE A N 1
ATOM 715 C CA . ILE A 1 87 ? -1.183 -0.372 9.628 1.00 96.75 87 ILE A CA 1
ATOM 716 C C . ILE A 1 87 ? -0.488 -1.298 10.625 1.00 96.75 87 ILE A C 1
ATOM 718 O O . ILE A 1 87 ? -1.006 -1.528 11.718 1.00 96.75 87 ILE A O 1
ATOM 722 N N . ASP A 1 88 ? 0.671 -1.837 10.254 1.00 96.25 88 ASP A N 1
ATOM 723 C CA . ASP A 1 88 ? 1.426 -2.791 11.061 1.00 96.25 88 ASP A CA 1
ATOM 724 C C . ASP A 1 88 ? 1.848 -2.200 12.416 1.00 96.25 88 ASP A C 1
ATOM 726 O O . ASP A 1 88 ? 1.872 -2.911 13.428 1.00 96.25 88 ASP A O 1
ATOM 730 N N . GLU A 1 89 ? 2.172 -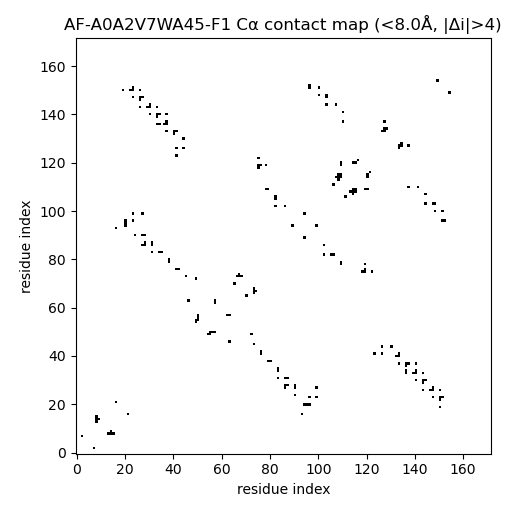0.912 12.465 1.00 96.19 89 GLU A N 1
ATOM 731 C CA . GLU A 1 89 ? 2.434 -0.188 13.706 1.00 96.19 89 GLU A CA 1
ATOM 732 C C . GLU A 1 89 ? 1.143 0.020 14.510 1.00 96.19 89 GLU A C 1
ATOM 734 O O . GLU A 1 89 ? 1.079 -0.353 15.686 1.00 96.19 89 GLU A O 1
ATOM 739 N N . MET A 1 90 ? 0.083 0.522 13.872 1.00 94.94 90 MET A N 1
ATOM 740 C CA . MET A 1 90 ? -1.189 0.828 14.532 1.00 94.94 90 MET A CA 1
ATOM 741 C C . MET A 1 90 ? -1.841 -0.413 15.157 1.00 94.94 90 MET A C 1
ATOM 743 O O . MET A 1 90 ? -2.352 -0.360 16.274 1.00 94.94 90 MET A O 1
ATOM 747 N N . VAL A 1 91 ? -1.773 -1.581 14.507 1.00 95.00 91 VAL A N 1
ATOM 748 C CA . VAL A 1 91 ? -2.345 -2.826 15.059 1.00 95.00 91 VAL A CA 1
ATOM 749 C C . VAL A 1 91 ? -1.587 -3.369 16.276 1.00 95.00 91 VAL A C 1
ATOM 751 O O . VAL A 1 91 ? -2.071 -4.326 16.895 1.00 95.00 91 VAL A O 1
ATOM 754 N N . ARG A 1 92 ? -0.435 -2.791 16.639 1.00 92.06 92 ARG A N 1
ATOM 755 C CA . ARG A 1 92 ? 0.357 -3.140 17.833 1.00 92.06 92 ARG A CA 1
ATOM 756 C C . ARG A 1 92 ? 0.149 -2.176 19.005 1.00 92.06 92 ARG A C 1
ATOM 758 O O . ARG A 1 92 ? 0.627 -2.467 20.098 1.00 92.06 92 ARG A O 1
ATOM 765 N N . THR A 1 93 ? -0.563 -1.071 18.799 1.00 91.31 93 THR A N 1
ATOM 766 C CA . THR A 1 93 ? -0.792 -0.022 19.804 1.00 91.31 93 THR A CA 1
ATOM 767 C C . THR A 1 93 ? -2.287 0.208 20.045 1.00 91.31 93 THR A C 1
ATOM 769 O O . THR A 1 93 ? -3.142 -0.398 19.392 1.00 91.31 93 THR A O 1
ATOM 772 N N . ASP A 1 94 ? -2.630 1.039 21.029 1.00 89.81 94 ASP A N 1
ATOM 773 C CA . ASP A 1 94 ? -4.008 1.499 21.211 1.00 89.81 94 ASP A CA 1
ATOM 774 C C . ASP A 1 94 ? -4.321 2.623 20.220 1.00 89.81 94 ASP A C 1
ATOM 776 O O . ASP A 1 94 ? -3.533 3.551 20.050 1.00 89.81 94 ASP A O 1
ATOM 780 N N . PHE A 1 95 ? -5.492 2.553 19.588 1.00 92.06 95 PHE A N 1
ATOM 781 C CA . PHE A 1 95 ? -5.950 3.530 18.602 1.00 92.06 95 PHE A CA 1
ATOM 782 C C . PHE A 1 95 ? -7.448 3.830 18.753 1.00 92.06 95 PHE A C 1
ATOM 784 O O . PHE A 1 95 ? -8.198 3.095 19.411 1.00 92.06 95 PHE A O 1
ATOM 791 N N . THR A 1 96 ? -7.881 4.940 18.157 1.00 91.44 96 THR A N 1
ATOM 792 C CA . THR A 1 96 ? -9.285 5.371 18.106 1.00 91.44 96 THR A CA 1
ATOM 793 C C . THR A 1 96 ? -9.965 4.875 16.830 1.00 91.44 96 THR A C 1
ATOM 795 O O . THR A 1 96 ? -9.302 4.588 15.834 1.00 91.44 96 THR A O 1
ATOM 798 N N . ALA A 1 9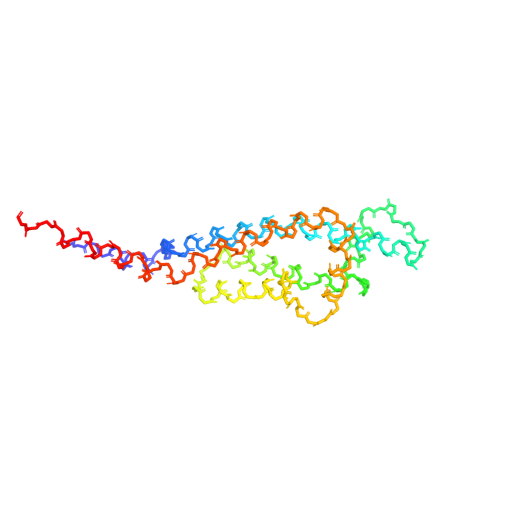7 ? -11.300 4.807 16.831 1.00 90.69 97 ALA A N 1
ATOM 799 C CA . ALA A 1 97 ? -12.059 4.486 15.620 1.00 90.69 97 ALA A CA 1
ATOM 800 C C . ALA A 1 97 ? -11.759 5.475 14.476 1.00 90.69 97 ALA A C 1
ATOM 802 O O . ALA A 1 97 ? -11.585 5.050 13.337 1.00 90.69 97 ALA A O 1
ATOM 803 N N . ASP A 1 98 ? -11.588 6.762 14.793 1.00 91.69 98 ASP A N 1
ATOM 804 C CA . ASP A 1 98 ? -11.218 7.795 13.818 1.00 91.69 98 ASP A CA 1
ATOM 805 C C . ASP A 1 98 ? -9.850 7.530 13.177 1.00 91.69 98 ASP A C 1
ATOM 807 O O . ASP A 1 98 ? -9.690 7.704 11.972 1.00 91.69 98 ASP A O 1
ATOM 811 N N . ALA A 1 99 ? -8.866 7.054 13.951 1.00 94.31 99 ALA A N 1
ATOM 812 C CA . ALA A 1 99 ? -7.555 6.688 13.413 1.00 94.31 99 ALA A CA 1
ATOM 813 C C . ALA A 1 99 ? -7.653 5.501 12.435 1.00 94.31 99 ALA A C 1
ATOM 815 O O . ALA A 1 99 ? -7.021 5.511 11.379 1.00 94.31 99 ALA A O 1
ATOM 816 N N . ALA A 1 100 ? -8.498 4.509 12.741 1.00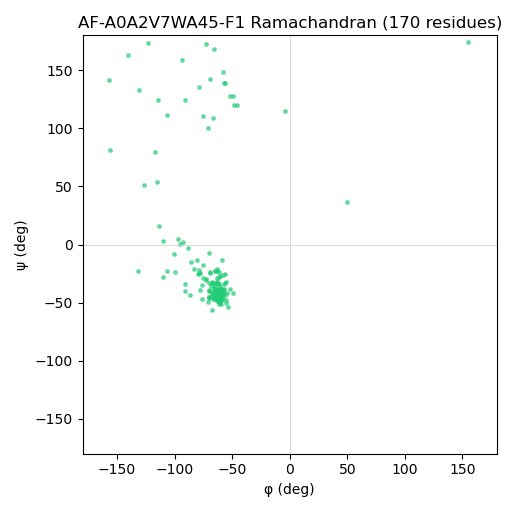 94.31 100 ALA A N 1
ATOM 817 C CA . ALA A 1 100 ? -8.782 3.410 11.819 1.00 94.31 100 ALA A CA 1
ATOM 818 C C . ALA A 1 100 ? -9.502 3.894 10.544 1.00 94.31 100 ALA A C 1
ATOM 820 O O . ALA A 1 100 ? -9.166 3.443 9.448 1.00 94.31 100 ALA A O 1
ATOM 821 N N . GLY A 1 101 ? -10.436 4.842 10.674 1.00 93.88 101 GLY A N 1
ATOM 822 C CA . GLY A 1 101 ? -11.104 5.499 9.546 1.00 93.88 101 GLY A CA 1
ATOM 823 C C . GLY A 1 101 ? -10.138 6.285 8.654 1.00 93.88 101 GLY A C 1
ATOM 824 O O . GLY A 1 101 ? -10.172 6.150 7.437 1.00 93.88 101 GLY A O 1
ATOM 825 N N . ALA A 1 102 ? -9.188 7.016 9.238 1.00 94.19 102 ALA A N 1
ATOM 826 C CA . ALA A 1 102 ? -8.175 7.743 8.472 1.00 94.19 102 ALA A CA 1
ATOM 827 C C . ALA A 1 102 ? -7.275 6.806 7.644 1.00 94.19 102 ALA A C 1
ATOM 829 O O . ALA A 1 102 ? -6.926 7.120 6.504 1.00 94.19 102 ALA A O 1
ATOM 830 N N . ILE A 1 103 ? -6.919 5.636 8.189 1.00 94.81 103 ILE A N 1
ATOM 831 C CA . ILE A 1 103 ? -6.194 4.602 7.438 1.00 94.81 103 ILE A CA 1
ATOM 832 C C . ILE A 1 103 ? -7.055 4.038 6.307 1.00 94.81 103 ILE A C 1
ATOM 834 O O . ILE A 1 103 ? -6.559 3.903 5.189 1.00 94.81 103 ILE A O 1
ATOM 838 N N . HIS A 1 104 ? -8.333 3.751 6.569 1.00 94.19 104 HIS A N 1
ATOM 839 C CA . HIS A 1 104 ? -9.275 3.326 5.535 1.00 94.19 104 HIS A CA 1
ATOM 840 C C . HIS A 1 104 ? -9.302 4.318 4.364 1.00 94.19 104 HIS A C 1
ATOM 842 O O . HIS A 1 104 ? -9.051 3.925 3.225 1.00 94.19 104 HIS A O 1
ATOM 848 N N . ASP A 1 105 ? -9.532 5.599 4.649 1.00 92.56 105 ASP A N 1
ATOM 849 C CA . ASP A 1 105 ? -9.677 6.643 3.631 1.00 92.56 105 ASP A CA 1
ATOM 850 C C . ASP A 1 105 ? -8.383 6.859 2.849 1.00 92.56 105 ASP A C 1
ATOM 852 O O . ASP A 1 105 ? -8.404 7.069 1.636 1.00 92.56 105 ASP A O 1
ATOM 856 N N . ARG A 1 106 ? -7.229 6.739 3.513 1.00 93.06 106 ARG A N 1
ATOM 857 C CA . ARG A 1 106 ? -5.930 6.812 2.842 1.00 93.06 106 ARG A CA 1
ATOM 858 C C . ARG A 1 106 ? -5.724 5.662 1.858 1.00 93.06 106 ARG A C 1
ATOM 860 O O . ARG A 1 106 ? -5.205 5.891 0.767 1.00 93.06 106 ARG A O 1
ATOM 867 N N . ILE A 1 107 ? -6.108 4.438 2.221 1.00 93.50 107 ILE A N 1
ATOM 868 C CA . ILE A 1 107 ? -6.006 3.289 1.311 1.00 93.50 107 ILE A CA 1
ATOM 869 C C . ILE A 1 107 ? -7.006 3.451 0.173 1.00 93.50 107 ILE A C 1
ATOM 871 O O . ILE A 1 107 ? -6.625 3.260 -0.979 1.00 93.50 107 ILE A O 1
ATOM 875 N N . ASP A 1 108 ? -8.250 3.837 0.464 1.00 92.00 108 ASP A N 1
ATOM 876 C CA . ASP A 1 108 ? -9.253 4.079 -0.575 1.00 92.00 108 ASP A CA 1
ATOM 877 C C . ASP A 1 108 ? -8.818 5.206 -1.524 1.00 92.00 108 ASP A C 1
ATOM 879 O O . ASP A 1 108 ? -9.003 5.085 -2.724 1.00 92.00 108 ASP A O 1
ATOM 883 N N . GLY A 1 109 ? -8.105 6.233 -1.058 1.00 90.38 109 GLY A N 1
ATOM 884 C CA . GLY A 1 109 ? -7.500 7.240 -1.940 1.00 90.38 109 GLY A CA 1
ATOM 885 C C . GLY A 1 109 ? -6.430 6.688 -2.898 1.00 90.38 109 GLY A C 1
ATOM 886 O O . GLY A 1 109 ? -6.257 7.218 -3.998 1.00 90.38 109 GLY A O 1
ATOM 887 N N . LEU A 1 110 ? -5.728 5.613 -2.516 1.00 90.94 110 LEU A N 1
ATOM 888 C CA . LEU A 1 110 ? -4.698 4.960 -3.338 1.00 90.94 110 LEU A CA 1
ATOM 889 C C . LEU A 1 110 ? -5.277 3.904 -4.288 1.00 90.94 110 LEU A C 1
ATOM 891 O O . LEU A 1 110 ? -4.874 3.824 -5.442 1.00 90.94 110 LEU A O 1
ATOM 895 N N . VAL A 1 111 ? -6.204 3.068 -3.820 1.00 89.00 111 VAL A N 1
ATOM 896 C CA . VAL A 1 111 ? -6.743 1.924 -4.589 1.00 89.00 111 VAL A CA 1
ATOM 897 C C . VAL A 1 111 ? -8.227 2.101 -4.937 1.00 89.00 111 VAL A C 1
ATOM 899 O O . VAL A 1 111 ? -8.930 1.145 -5.258 1.00 89.00 111 VAL A O 1
ATOM 902 N N . GLY A 1 112 ? -8.717 3.330 -4.820 1.00 78.25 112 GLY A N 1
ATOM 903 C CA . GLY A 1 112 ? -10.086 3.789 -5.038 1.00 78.25 112 GLY A CA 1
ATOM 904 C C . GLY A 1 112 ? -10.589 3.699 -6.464 1.00 78.25 112 GLY A C 1
ATOM 905 O O . GLY A 1 112 ? -9.820 3.573 -7.410 1.00 78.25 112 GLY A O 1
ATOM 906 N N . SER A 1 113 ? -11.898 3.887 -6.639 1.00 64.62 113 SER A N 1
ATOM 907 C CA . SER A 1 113 ? -12.464 4.189 -7.963 1.00 64.62 113 SER A CA 1
ATOM 908 C C . SER A 1 113 ? -12.073 5.584 -8.464 1.00 64.62 113 SER A C 1
ATOM 910 O O . SER A 1 113 ? -12.053 5.815 -9.668 1.00 64.62 113 SER A O 1
ATOM 912 N N . ALA A 1 114 ? -11.729 6.494 -7.553 1.00 60.97 114 ALA A N 1
ATOM 913 C CA . ALA A 1 114 ? -11.224 7.830 -7.845 1.00 60.97 114 ALA A CA 1
ATOM 914 C C . ALA A 1 114 ? -9.783 7.962 -7.336 1.00 60.97 114 ALA A C 1
ATOM 916 O O . ALA A 1 114 ? -9.511 8.842 -6.524 1.00 60.97 114 ALA A O 1
ATOM 917 N N . VAL A 1 115 ? -8.887 7.045 -7.747 1.00 61.16 115 VAL A N 1
ATOM 918 C CA . VAL A 1 115 ? -7.461 7.118 -7.378 1.00 61.16 115 VAL A CA 1
ATOM 919 C C . VAL A 1 115 ? -6.985 8.556 -7.576 1.00 61.16 115 VAL A C 1
ATOM 921 O O . VAL A 1 115 ? -7.096 9.085 -8.685 1.00 61.16 115 VAL A O 1
ATOM 924 N N . ALA A 1 116 ? -6.518 9.186 -6.497 1.00 62.00 116 ALA A N 1
ATOM 925 C CA . ALA A 1 116 ? -6.129 10.591 -6.519 1.00 62.00 116 ALA A CA 1
ATOM 926 C C . ALA A 1 116 ? -5.070 10.832 -7.603 1.00 62.00 116 ALA A C 1
ATOM 928 O O . ALA A 1 116 ? -4.170 10.011 -7.767 1.00 62.00 116 ALA A O 1
ATOM 929 N N . GLU A 1 117 ? -5.160 11.938 -8.346 1.00 67.56 117 GLU A N 1
ATOM 930 C CA . GLU A 1 117 ? -4.154 12.251 -9.362 1.00 67.56 117 GLU A CA 1
ATOM 931 C C . GLU A 1 117 ? -2.750 12.320 -8.749 1.00 67.56 117 GLU A C 1
ATOM 933 O O . GLU A 1 117 ? -2.547 12.834 -7.649 1.00 67.56 117 GLU A O 1
ATOM 938 N N . GLY A 1 118 ? -1.767 11.778 -9.463 1.00 81.12 118 GLY A N 1
ATOM 939 C CA . GLY A 1 118 ? -0.391 11.729 -8.996 1.00 81.12 118 GLY A CA 1
ATOM 940 C C . GLY A 1 118 ? 0.399 10.591 -9.621 1.00 81.12 118 GLY A C 1
ATOM 941 O O . GLY A 1 118 ? -0.134 9.743 -10.338 1.00 81.12 118 GLY A O 1
ATOM 942 N N . ASP A 1 119 ? 1.691 10.575 -9.318 1.00 88.62 119 ASP A N 1
ATOM 943 C CA . ASP A 1 119 ? 2.653 9.647 -9.912 1.00 88.62 119 ASP A CA 1
ATOM 944 C C . ASP A 1 119 ? 2.309 8.173 -9.627 1.00 88.62 119 ASP A C 1
ATOM 946 O O . ASP A 1 119 ? 2.303 7.338 -10.533 1.00 88.62 119 ASP A O 1
ATOM 950 N N . PHE A 1 120 ? 1.887 7.871 -8.391 1.00 91.56 120 PHE A N 1
ATOM 951 C CA . PHE A 1 120 ? 1.389 6.541 -8.026 1.00 91.56 120 PHE A CA 1
ATOM 952 C C . PHE A 1 120 ? 0.196 6.127 -8.894 1.00 91.56 120 PHE A C 1
ATOM 954 O O . PHE A 1 120 ? 0.169 5.020 -9.418 1.00 91.56 120 PHE A O 1
ATOM 961 N N . ALA A 1 121 ? -0.785 7.012 -9.072 1.00 90.75 121 ALA A N 1
ATOM 962 C CA . ALA A 1 121 ? -2.039 6.699 -9.747 1.00 90.75 121 ALA A CA 1
ATOM 963 C C . ALA A 1 121 ? -1.875 6.401 -11.235 1.00 90.75 121 ALA A C 1
ATOM 965 O O . ALA A 1 121 ? -2.635 5.608 -11.795 1.00 90.75 121 ALA A O 1
ATOM 966 N N . SER A 1 122 ? -0.917 7.058 -11.884 1.00 90.69 122 SER A N 1
ATOM 967 C CA . SER A 1 122 ? -0.594 6.826 -13.291 1.00 90.69 122 SER A CA 1
ATOM 968 C C . SER A 1 122 ? 0.001 5.432 -13.485 1.00 90.69 122 SER A C 1
ATOM 970 O O . SER A 1 122 ? -0.600 4.619 -14.187 1.00 90.69 122 SER A O 1
ATOM 972 N N . HIS A 1 123 ? 1.089 5.116 -12.773 1.00 94.31 123 HIS A N 1
ATOM 973 C CA . HIS A 1 123 ? 1.729 3.797 -12.825 1.00 94.31 123 HIS A CA 1
ATOM 974 C C . HIS A 1 123 ? 0.771 2.682 -12.393 1.00 94.31 123 HIS A C 1
ATOM 976 O O . HIS A 1 123 ? 0.640 1.656 -13.059 1.00 94.31 123 HIS A O 1
ATOM 982 N N . TYR A 1 124 ? 0.045 2.904 -11.295 1.00 95.12 124 TYR A N 1
ATOM 983 C CA . TYR A 1 124 ? -0.876 1.922 -10.742 1.00 95.12 124 TYR A CA 1
ATOM 984 C C . TYR A 1 124 ? -1.986 1.548 -11.725 1.00 95.12 124 TYR A C 1
ATOM 986 O O . TYR A 1 124 ? -2.239 0.362 -11.920 1.00 95.12 124 TYR A O 1
ATOM 994 N N . ARG A 1 125 ? -2.634 2.528 -12.374 1.00 93.06 125 ARG A N 1
ATOM 995 C CA . ARG A 1 125 ? -3.713 2.260 -13.342 1.00 93.06 125 ARG A CA 1
ATOM 996 C C . ARG A 1 125 ? -3.212 1.532 -14.582 1.00 93.06 125 ARG A C 1
ATOM 998 O O . ARG A 1 125 ? -3.891 0.619 -15.042 1.00 93.06 125 ARG A O 1
ATOM 1005 N N . GLU A 1 126 ? -2.053 1.920 -15.105 1.00 94.19 126 GLU A N 1
ATOM 1006 C CA . GLU A 1 126 ? -1.458 1.264 -16.271 1.00 94.19 126 GLU A CA 1
ATOM 1007 C C . GLU A 1 126 ? -1.160 -0.212 -15.980 1.00 94.19 126 GLU A C 1
ATOM 1009 O O . GLU A 1 126 ? -1.585 -1.099 -16.722 1.00 94.19 126 GLU A O 1
ATOM 1014 N N . ILE A 1 127 ? -0.501 -0.487 -14.851 1.00 96.94 127 ILE A N 1
ATOM 1015 C CA . ILE A 1 127 ? -0.175 -1.853 -14.437 1.00 96.94 127 ILE A CA 1
ATOM 1016 C C . ILE A 1 127 ? -1.454 -2.650 -14.148 1.00 96.94 127 ILE A C 1
ATOM 1018 O O . ILE A 1 127 ? -1.581 -3.788 -14.598 1.00 96.94 127 ILE A O 1
ATOM 1022 N N . LEU A 1 128 ? -2.428 -2.053 -13.453 1.00 95.75 128 LEU A N 1
ATOM 1023 C CA . LEU A 1 128 ? -3.705 -2.689 -13.120 1.00 95.75 128 LEU A CA 1
ATOM 1024 C C . LEU A 1 128 ? -4.472 -3.165 -14.363 1.00 95.75 128 LEU A C 1
ATOM 1026 O O . LEU A 1 128 ? -5.161 -4.181 -14.302 1.00 95.75 128 LEU A O 1
ATOM 1030 N N . GLN A 1 129 ? -4.362 -2.447 -15.483 1.00 94.62 129 GLN A N 1
ATOM 1031 C CA . GLN A 1 129 ? -5.032 -2.803 -16.736 1.00 94.62 129 GLN A CA 1
ATOM 1032 C C . GLN A 1 129 ? -4.375 -3.978 -17.469 1.00 94.62 129 GLN A C 1
ATOM 1034 O O . GLN A 1 129 ? -5.070 -4.696 -18.188 1.00 94.62 129 GLN A O 1
ATOM 1039 N N . ARG A 1 130 ? -3.059 -4.178 -17.314 1.00 96.56 130 ARG A N 1
ATOM 1040 C CA . ARG A 1 130 ? -2.301 -5.188 -18.075 1.00 96.56 130 ARG A CA 1
ATOM 1041 C C . ARG A 1 130 ? -1.879 -6.415 -17.271 1.00 96.56 130 ARG A C 1
ATOM 1043 O O . ARG A 1 130 ? -1.632 -7.459 -17.868 1.00 96.56 130 ARG A O 1
ATOM 1050 N N . ASP A 1 131 ? -1.790 -6.312 -15.947 1.00 97.94 131 ASP A N 1
ATOM 1051 C CA . ASP A 1 131 ? -1.341 -7.397 -15.073 1.00 97.94 131 ASP A CA 1
ATOM 1052 C C . ASP A 1 131 ? -2.515 -8.010 -14.290 1.00 97.94 131 ASP A C 1
ATOM 1054 O O . ASP A 1 131 ? -3.090 -7.412 -13.375 1.00 97.94 131 ASP A O 1
ATOM 1058 N N . VAL A 1 132 ? -2.854 -9.258 -14.632 1.00 97.69 132 VAL A N 1
ATOM 1059 C CA . VAL A 1 132 ? -3.947 -10.012 -13.999 1.00 97.69 132 VAL A CA 1
ATOM 1060 C C . VAL A 1 132 ? -3.715 -10.269 -12.506 1.00 97.69 132 VAL A C 1
ATOM 1062 O O . VAL A 1 132 ? -4.670 -10.256 -11.727 1.00 97.69 132 VAL A O 1
ATOM 1065 N N . ASN A 1 133 ? -2.466 -10.464 -12.073 1.00 98.12 133 ASN A N 1
ATOM 1066 C CA . ASN A 1 133 ? -2.151 -10.698 -10.665 1.00 98.12 133 ASN A CA 1
ATOM 1067 C C . ASN A 1 133 ? -2.366 -9.422 -9.850 1.00 98.12 133 ASN A C 1
ATOM 1069 O O . ASN A 1 133 ? -2.904 -9.483 -8.741 1.00 98.12 133 ASN A O 1
ATOM 1073 N N . VAL A 1 134 ? -2.007 -8.266 -10.417 1.00 98.00 134 VAL A N 1
ATOM 1074 C CA . VAL A 1 134 ? -2.289 -6.956 -9.814 1.00 98.00 134 VAL A CA 1
ATOM 1075 C C . VAL A 1 134 ? -3.795 -6.712 -9.738 1.00 98.00 134 VAL A C 1
ATOM 1077 O O . VAL A 1 134 ? -4.278 -6.315 -8.679 1.00 98.00 134 VAL A O 1
ATOM 1080 N N . ALA A 1 135 ? -4.558 -7.027 -10.789 1.00 97.38 135 ALA A N 1
ATOM 1081 C CA . ALA A 1 135 ? -6.019 -6.904 -10.780 1.00 97.38 135 ALA A CA 1
ATOM 1082 C C . ALA A 1 135 ? -6.691 -7.779 -9.706 1.00 97.38 135 ALA A C 1
ATOM 1084 O O . ALA A 1 135 ? -7.562 -7.313 -8.965 1.00 97.38 135 ALA A O 1
ATOM 1085 N N . MET A 1 136 ? -6.254 -9.032 -9.558 1.00 98.12 136 MET A N 1
ATOM 1086 C CA . MET A 1 136 ? -6.758 -9.926 -8.512 1.00 98.12 136 MET A CA 1
ATOM 1087 C C . MET A 1 136 ? -6.389 -9.444 -7.104 1.00 98.12 136 MET A C 1
ATOM 1089 O O . MET A 1 136 ? -7.236 -9.442 -6.208 1.00 98.12 136 MET A O 1
ATOM 1093 N N . ALA A 1 137 ? -5.142 -9.010 -6.897 1.00 98.06 137 ALA A N 1
ATOM 1094 C CA . ALA A 1 137 ? -4.697 -8.491 -5.606 1.00 98.06 137 ALA A CA 1
ATOM 1095 C C . ALA A 1 137 ? -5.408 -7.178 -5.241 1.00 98.06 137 ALA A C 1
ATOM 1097 O O . ALA A 1 137 ? -5.815 -7.001 -4.094 1.00 98.06 137 ALA A O 1
ATOM 1098 N N . HIS A 1 138 ? -5.645 -6.297 -6.217 1.00 96.94 138 HIS A N 1
ATOM 1099 C CA . HIS A 1 138 ? -6.480 -5.109 -6.051 1.00 96.94 138 HIS A CA 1
ATOM 1100 C C . HIS A 1 138 ? -7.875 -5.492 -5.545 1.00 96.94 138 HIS A C 1
ATOM 1102 O O . HIS A 1 138 ? -8.321 -4.967 -4.526 1.00 96.94 138 HIS A O 1
ATOM 1108 N N . ALA A 1 139 ? -8.544 -6.453 -6.191 1.00 96.69 139 ALA A N 1
ATOM 1109 C CA . ALA A 1 139 ? -9.871 -6.898 -5.769 1.00 96.69 139 ALA A CA 1
ATOM 1110 C C . ALA A 1 139 ? -9.881 -7.435 -4.325 1.00 96.69 139 ALA A C 1
ATOM 1112 O O . ALA A 1 139 ? -10.821 -7.160 -3.575 1.00 96.69 139 ALA A O 1
ATOM 1113 N N . ALA A 1 140 ? -8.832 -8.150 -3.906 1.00 97.62 140 ALA A N 1
ATOM 1114 C CA . ALA A 1 140 ? -8.688 -8.617 -2.527 1.00 97.62 140 ALA A CA 1
ATOM 1115 C C . ALA A 1 140 ? -8.585 -7.451 -1.525 1.00 97.62 140 ALA A C 1
ATOM 1117 O O . ALA A 1 140 ? -9.270 -7.464 -0.499 1.00 97.62 140 ALA A O 1
ATOM 1118 N N . VAL A 1 141 ? -7.806 -6.411 -1.845 1.00 97.12 141 VAL A N 1
ATOM 1119 C CA . VAL A 1 141 ? -7.705 -5.195 -1.018 1.00 97.12 141 VAL A CA 1
ATOM 1120 C C . VAL A 1 141 ? -9.046 -4.458 -0.954 1.00 97.12 141 VAL A C 1
ATOM 1122 O O . VAL A 1 141 ? -9.490 -4.102 0.137 1.00 97.12 141 VAL A O 1
ATOM 1125 N N . ARG A 1 142 ? -9.750 -4.301 -2.086 1.00 95.88 142 ARG A N 1
ATOM 1126 C CA . ARG A 1 142 ? -11.099 -3.698 -2.124 1.00 95.88 142 ARG A CA 1
ATOM 1127 C C . ARG A 1 142 ? -12.071 -4.439 -1.203 1.00 95.88 142 ARG A C 1
ATOM 1129 O O . ARG A 1 142 ? -12.818 -3.811 -0.459 1.00 95.88 142 ARG A O 1
ATOM 1136 N N . GLN A 1 143 ? -12.051 -5.773 -1.213 1.00 95.56 143 GLN A N 1
ATOM 1137 C CA . GLN A 1 143 ? -12.897 -6.578 -0.327 1.00 95.56 143 GLN A CA 1
ATOM 1138 C C . GLN A 1 143 ? -12.543 -6.400 1.154 1.00 95.56 143 GLN A C 1
ATOM 1140 O O . GLN A 1 143 ? -13.446 -6.368 1.990 1.00 95.56 143 GLN A O 1
ATOM 1145 N N . ALA A 1 144 ? -11.255 -6.294 1.487 1.00 95.38 144 ALA A N 1
ATOM 1146 C CA . ALA A 1 144 ? -10.811 -6.053 2.856 1.00 95.38 144 ALA A CA 1
ATOM 1147 C C . ALA A 1 144 ? -11.253 -4.664 3.359 1.00 95.38 144 ALA A C 1
ATOM 1149 O O . ALA A 1 144 ? -11.792 -4.558 4.460 1.00 95.38 144 ALA A O 1
ATOM 1150 N N . LEU A 1 145 ? -11.153 -3.624 2.521 1.00 94.25 145 LEU A N 1
ATOM 1151 C CA . LEU A 1 145 ? -11.654 -2.281 2.844 1.00 94.25 145 LEU A CA 1
ATOM 1152 C C . LEU A 1 145 ? -13.161 -2.258 3.116 1.00 94.25 145 LEU A C 1
ATOM 1154 O O . LEU A 1 145 ? -13.601 -1.709 4.124 1.00 94.25 145 LEU A O 1
ATOM 1158 N N . LEU A 1 146 ? -13.955 -2.940 2.284 1.00 92.31 146 LEU A N 1
ATOM 1159 C CA . LEU A 1 146 ? -15.404 -3.063 2.489 1.00 92.31 146 LEU A CA 1
ATOM 1160 C C . LEU A 1 146 ? -15.775 -3.774 3.803 1.00 92.31 146 LEU A C 1
ATOM 1162 O O . LEU A 1 146 ? -16.893 -3.619 4.297 1.00 92.31 146 LEU A O 1
ATOM 1166 N N . ARG A 1 147 ? -14.887 -4.603 4.366 1.00 89.50 147 ARG A N 1
ATOM 1167 C CA . ARG A 1 147 ? -15.090 -5.197 5.697 1.00 89.50 147 ARG A CA 1
ATOM 1168 C C . ARG A 1 147 ? -14.813 -4.173 6.792 1.00 89.50 147 ARG A C 1
ATOM 1170 O O . ARG A 1 147 ? -15.665 -4.014 7.658 1.00 89.50 147 ARG A O 1
ATOM 1177 N N . LEU A 1 148 ? -13.707 -3.432 6.706 1.00 88.62 148 LEU A N 1
ATOM 1178 C CA . LEU A 1 148 ? -13.381 -2.381 7.677 1.00 88.62 148 LEU A CA 1
ATOM 1179 C C . LEU A 1 148 ? -14.462 -1.291 7.735 1.00 88.62 148 LEU A C 1
ATOM 1181 O O . LEU A 1 148 ? -14.892 -0.931 8.827 1.00 88.62 148 LEU A O 1
ATOM 1185 N N . GLY A 1 149 ? -14.976 -0.842 6.584 1.00 83.19 149 GLY A N 1
ATOM 1186 C CA . GLY A 1 149 ? -16.071 0.135 6.533 1.00 83.19 149 GLY A CA 1
ATOM 1187 C C . GLY A 1 149 ? -17.364 -0.341 7.217 1.00 83.19 149 GLY A C 1
ATOM 1188 O O . GLY A 1 149 ? -18.121 0.473 7.736 1.00 83.19 149 GLY A O 1
ATOM 1189 N N . ARG A 1 150 ? -17.600 -1.661 7.287 1.00 7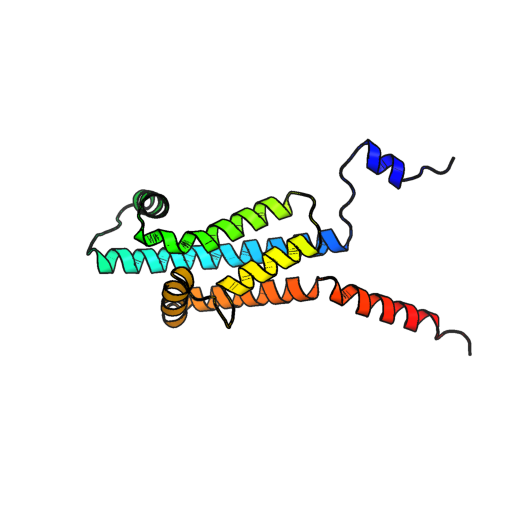7.19 150 ARG A N 1
ATOM 1190 C CA . ARG A 1 150 ? -18.732 -2.260 8.023 1.00 77.19 150 ARG A CA 1
ATOM 1191 C C . ARG A 1 150 ? -18.473 -2.430 9.523 1.00 77.19 150 ARG A C 1
ATOM 1193 O O . ARG A 1 150 ? -19.429 -2.548 10.280 1.00 77.19 150 ARG A O 1
ATOM 1200 N N . SER A 1 151 ? -17.214 -2.450 9.950 1.00 71.00 151 SER A N 1
ATOM 1201 C CA . SER A 1 151 ? -16.814 -2.517 11.365 1.00 71.00 151 SER A CA 1
ATOM 1202 C C . SER A 1 151 ? -16.692 -1.133 12.025 1.00 71.00 151 SER A C 1
ATOM 1204 O O . SER A 1 151 ? -16.407 -1.048 13.216 1.00 71.00 151 SER A O 1
ATOM 1206 N N . GLY A 1 152 ? -16.887 -0.047 11.268 1.00 63.66 152 GLY A N 1
ATOM 1207 C CA . GLY A 1 152 ? -16.891 1.326 11.779 1.00 63.66 152 GLY A CA 1
ATOM 1208 C C . GLY A 1 152 ? -18.146 1.691 12.598 1.00 63.66 152 GLY A C 1
ATOM 1209 O O . GLY A 1 152 ? -19.125 0.941 12.612 1.00 63.66 152 GLY A O 1
ATOM 1210 N N . PRO A 1 153 ? -18.163 2.878 13.238 1.00 53.62 153 PRO A N 1
ATOM 1211 C CA . PRO A 1 153 ? -19.169 3.298 14.231 1.00 53.62 153 PRO A CA 1
ATOM 1212 C C . PRO A 1 153 ? -20.627 3.323 13.729 1.00 53.62 153 PRO A C 1
ATOM 1214 O O . PRO A 1 153 ? -21.558 3.374 14.527 1.00 53.62 153 PRO A O 1
ATOM 1217 N N . ALA A 1 154 ? -20.860 3.248 12.414 1.00 51.38 154 ALA A N 1
ATOM 1218 C CA . ALA A 1 154 ? -22.204 3.153 11.840 1.00 51.38 154 ALA A CA 1
ATOM 1219 C C . ALA A 1 154 ? -22.939 1.845 12.202 1.00 51.38 154 ALA A C 1
ATOM 1221 O O . ALA A 1 154 ? -24.169 1.812 12.180 1.00 51.38 154 ALA A O 1
ATOM 1222 N N . ASN A 1 155 ? -22.209 0.779 12.550 1.00 50.38 155 ASN A N 1
ATOM 1223 C CA . ASN A 1 155 ? -22.806 -0.511 12.903 1.00 50.38 155 ASN A CA 1
ATOM 1224 C C . ASN A 1 155 ? -23.365 -0.528 14.345 1.00 50.38 155 ASN A C 1
ATOM 1226 O O . ASN A 1 155 ? -24.321 -1.251 14.626 1.00 50.38 155 ASN A O 1
ATOM 1230 N N . ASP A 1 156 ? -22.852 0.335 15.233 1.00 47.88 156 ASP A N 1
ATOM 1231 C CA . ASP A 1 156 ? -23.328 0.465 16.621 1.00 47.88 156 ASP A CA 1
ATOM 1232 C C . ASP A 1 156 ? -24.764 1.013 16.667 1.00 47.88 156 ASP A C 1
ATOM 1234 O O . ASP A 1 156 ? -25.625 0.468 17.357 1.00 47.88 156 ASP A O 1
ATOM 1238 N N . ALA A 1 157 ? -25.068 2.020 15.838 1.00 48.72 157 ALA A N 1
ATOM 1239 C CA . ALA A 1 157 ? -26.404 2.618 15.751 1.00 48.72 157 ALA A CA 1
ATOM 1240 C C . ALA A 1 157 ? -27.481 1.644 15.229 1.00 48.72 157 ALA A C 1
ATOM 1242 O O . ALA A 1 157 ? -28.676 1.833 15.480 1.00 48.72 157 ALA A O 1
ATOM 1243 N N . GLN A 1 158 ? -27.074 0.603 14.495 1.00 47.53 158 GLN A N 1
ATOM 1244 C CA . GLN A 1 158 ? -27.971 -0.433 13.979 1.00 47.53 158 GLN A CA 1
ATOM 1245 C C . GLN A 1 158 ? -28.116 -1.611 14.954 1.00 47.53 158 GLN A C 1
ATOM 1247 O O . GLN A 1 158 ? -29.213 -2.155 15.082 1.00 47.53 158 GLN A O 1
ATOM 1252 N N . GLN A 1 159 ? -27.061 -1.965 15.696 1.00 50.41 159 GLN A N 1
ATOM 1253 C CA . GLN A 1 159 ? -27.113 -3.037 16.697 1.00 50.41 159 GLN A CA 1
ATOM 1254 C C . GLN A 1 159 ? -27.823 -2.618 17.993 1.00 50.41 159 GLN A C 1
ATOM 1256 O O . GLN A 1 159 ? -28.547 -3.429 18.571 1.00 50.41 159 GLN A O 1
ATOM 1261 N N . GLU A 1 160 ? -27.691 -1.361 18.428 1.00 45.59 160 GLU A N 1
ATOM 1262 C CA . GLU A 1 160 ? -28.377 -0.851 19.627 1.00 45.59 160 GLU A CA 1
ATOM 1263 C C . GLU A 1 160 ? -29.898 -0.725 19.396 1.00 45.59 160 GLU A C 1
ATOM 1265 O O . GLU A 1 160 ? -30.692 -1.195 20.211 1.00 45.59 160 GLU A O 1
ATOM 1270 N N . ASN A 1 161 ? -30.317 -0.262 18.209 1.00 50.00 161 ASN A N 1
ATOM 1271 C CA . ASN A 1 161 ? -31.732 -0.227 17.804 1.00 50.00 161 ASN A CA 1
ATOM 1272 C C . ASN A 1 161 ? -32.378 -1.620 17.695 1.00 50.00 161 ASN A C 1
ATOM 1274 O O . ASN A 1 161 ? -33.576 -1.773 17.937 1.00 50.00 161 ASN A O 1
ATOM 1278 N N . GLN A 1 162 ? -31.611 -2.652 17.332 1.00 51.03 162 GLN A N 1
ATOM 1279 C CA . GLN A 1 162 ? -32.138 -4.015 17.225 1.00 51.03 162 GLN A CA 1
ATOM 1280 C C . GLN A 1 162 ? -32.257 -4.709 18.593 1.00 51.03 162 GLN A C 1
ATOM 1282 O O . GLN A 1 162 ? -33.110 -5.581 18.764 1.00 51.03 162 GLN A O 1
ATOM 1287 N N . LYS A 1 163 ? -31.458 -4.290 19.583 1.00 52.72 163 LYS A N 1
ATOM 1288 C CA . LYS A 1 163 ? -31.503 -4.811 20.956 1.00 52.72 163 LYS A CA 1
ATOM 1289 C C . LYS A 1 163 ? -32.669 -4.226 21.763 1.00 52.72 163 LYS A C 1
ATOM 1291 O O . LYS A 1 163 ? -33.351 -4.983 22.447 1.00 52.72 163 LYS A O 1
ATOM 1296 N N . ASP A 1 164 ? -32.964 -2.936 21.594 1.00 53.06 164 ASP A N 1
ATOM 1297 C CA . ASP A 1 164 ? -34.118 -2.265 22.225 1.00 53.06 164 ASP A CA 1
ATOM 1298 C C . ASP A 1 164 ? -35.475 -2.722 21.659 1.00 53.06 164 ASP A C 1
ATOM 1300 O O . ASP A 1 164 ? -36.504 -2.655 22.333 1.00 53.06 164 ASP A O 1
ATOM 1304 N N . SER A 1 165 ? -35.503 -3.226 20.420 1.00 51.91 165 SER A N 1
ATOM 1305 C CA . SER A 1 165 ? -36.726 -3.768 19.816 1.00 51.91 165 SER A CA 1
ATOM 1306 C C . SER A 1 165 ? -37.067 -5.178 20.324 1.00 51.91 165 SER A C 1
ATOM 1308 O O . SER A 1 165 ? -38.240 -5.551 20.334 1.00 51.91 165 SER A O 1
ATOM 1310 N N . ALA A 1 166 ? -36.078 -5.941 20.806 1.00 53.38 166 ALA A N 1
ATOM 1311 C CA . ALA A 1 166 ? -36.282 -7.284 21.356 1.00 53.38 166 ALA A CA 1
ATOM 1312 C C . ALA A 1 166 ? -36.824 -7.283 22.802 1.00 53.38 166 ALA A C 1
ATOM 1314 O O . ALA A 1 166 ? -37.446 -8.262 23.208 1.00 53.38 166 ALA A O 1
ATOM 1315 N N . ASP A 1 167 ? -36.642 -6.193 23.557 1.00 51.53 167 ASP A N 1
ATOM 1316 C CA . ASP A 1 167 ? -37.099 -6.066 24.954 1.00 51.53 167 ASP A CA 1
ATOM 1317 C C . ASP A 1 167 ? -38.564 -5.587 25.080 1.00 51.53 167 ASP A C 1
ATOM 1319 O O . ASP A 1 167 ? -39.203 -5.754 26.113 1.00 51.53 167 ASP A O 1
ATOM 1323 N N . LYS A 1 168 ? -39.158 -5.047 24.003 1.00 57.97 168 LYS A N 1
ATOM 1324 C CA . LYS A 1 168 ? -40.549 -4.542 23.996 1.00 57.97 168 LYS A CA 1
ATOM 1325 C C . LYS A 1 168 ? -41.618 -5.548 23.546 1.00 57.97 168 LYS A C 1
ATOM 1327 O O . LYS A 1 168 ? -42.789 -5.186 23.468 1.00 57.97 168 LYS A O 1
ATOM 1332 N N . GLY A 1 169 ? -41.244 -6.788 23.234 1.00 49.03 169 GLY A N 1
ATOM 1333 C CA . GLY A 1 169 ? -42.147 -7.788 22.642 1.00 49.03 169 GLY A CA 1
ATOM 1334 C C . GLY A 1 169 ? -42.801 -8.781 23.609 1.00 49.03 169 GLY A C 1
ATOM 1335 O O . GLY A 1 169 ? -43.451 -9.710 23.139 1.00 49.03 169 GLY A O 1
ATOM 1336 N N . GLY A 1 170 ? -42.608 -8.643 24.924 1.00 48.03 170 GLY A N 1
ATOM 1337 C CA . GLY A 1 170 ? -42.972 -9.673 25.903 1.00 48.03 170 GLY A CA 1
ATOM 1338 C C . GLY A 1 170 ? -43.857 -9.188 27.046 1.00 48.03 170 GLY A C 1
ATOM 1339 O O . GLY A 1 170 ? -43.501 -9.426 28.191 1.00 48.03 170 GLY A O 1
ATOM 1340 N N . ASP A 1 171 ? -44.966 -8.506 26.757 1.00 49.22 171 ASP A N 1
ATOM 1341 C CA . ASP A 1 171 ? -46.093 -8.405 27.700 1.00 49.22 171 ASP A CA 1
ATOM 1342 C C . ASP A 1 171 ? -47.390 -8.103 26.925 1.00 49.22 171 ASP A C 1
ATOM 1344 O O . ASP A 1 171 ? -47.794 -6.950 26.760 1.00 49.22 171 ASP A O 1
ATOM 1348 N N . GLN A 1 172 ? -47.992 -9.151 26.356 1.00 44.84 172 GLN A N 1
ATOM 1349 C CA . GLN A 1 172 ? -49.403 -9.201 25.954 1.00 44.84 172 GLN A CA 1
ATOM 1350 C C . GLN A 1 172 ? -49.960 -10.593 26.230 1.00 44.84 172 GLN A C 1
ATOM 1352 O O . GLN A 1 172 ? -49.267 -11.579 25.887 1.00 44.84 172 GLN A O 1
#

Foldseek 3Di:
DDPPPVVVCVPDHDDPQDPLNVQLLVLLVLLLVLLVLLLVLLLVVLVVVVCVVVVDDPPDPVVSVVCCVPPPSNVLSVLSVVLSVVSVVPSVDDDDLVVSVVSLVSVCCCLPPCVDDDDNNVSLVVCCVPPPSNVVSSVSSVVSSVSSVCSGPVVVVVVVVVVVVVVPPPDD

pLDDT: mean 83.14, std 17.28, range [43.62, 98.25]

Mean predicted aligned error: 10.51 Å

Secondary structure (DSSP, 8-state):
----HHHHHHHHS-PPPPHHHHHHHHHHHHHHHHHHHHHHHHHHHHHHHHHHHHT-----HHHHHHHHHH-GGGGGGHHHHHHHHHHHHHTTS---HHHHHHHHHHHHHHHSTT--SSHHHHHHHHHHHH-HHHHHHHHHHHHHHHHHHHHSGGGHHHHHHHHHHHSSS---